Protein AF-A0A376RAK9-F1 (afdb_monomer)

Sequence (155 aa):
MYNFSEDKSGKTSGAEVIHKLFGLKFKDVIYDWNNAQPCDAAVATIWYSAPFVAALPFDCKRLYFVQDFEAYFNPVGDAYLMAENSYCYGLKPITIGRWLRYKLQNDFAVESYHFEFGANHNIYKRVPTIQKKKRFALSISQINRDVVRVLVLRL

Foldseek 3Di:
DPPPPDPPVPDDDPQRVCCVPPVDGDPDDDDDLVPDDDDQEDEAEALVCLVSLLPDPDDYQFEYEAEDQRLVVDDPDDSSVSSVCSLVSPHAYEYEDDVVQVCCCPVPVHHHHYDYDDDDCVPDPDDPDDDPDPAWDWDWDDPDPVDIDIDIGGD

Secondary structure (DSSP, 8-state):
-----------S-HHHHHHHHHS---S----SGGGPPP-SEEEE-SGGGHHHHHT-SS--EEEEEE-S-GGGGS-TTHHHHHHHHGGGSS-EEEEEHHHHHHHHHHHH----EEEPPP--TTTS---TT----S-EEEEEEEEETTEEEEEEEE-

Mean predicted aligned error: 9.33 Å

Structure (mmCIF, N/CA/C/O backbone):
data_AF-A0A376RAK9-F1
#
_entry.id   AF-A0A376RAK9-F1
#
loop_
_atom_site.group_PDB
_atom_site.id
_atom_site.type_symbol
_atom_site.label_atom_id
_atom_site.label_alt_id
_atom_site.label_comp_id
_atom_site.label_asym_id
_atom_site.label_entity_id
_atom_site.label_seq_id
_atom_site.pdbx_PDB_ins_code
_atom_site.Cartn_x
_atom_site.Cartn_y
_atom_site.Cartn_z
_atom_site.occupancy
_atom_site.B_iso_or_equiv
_atom_site.auth_seq_id
_atom_site.auth_comp_id
_atom_site.auth_asym_id
_atom_site.auth_atom_id
_atom_site.pdbx_PDB_model_num
ATOM 1 N N . MET A 1 1 ? 12.942 11.873 -13.525 1.00 31.52 1 MET A N 1
ATOM 2 C CA . MET A 1 1 ? 13.351 10.623 -12.852 1.00 31.52 1 MET A CA 1
ATOM 3 C C . MET A 1 1 ? 13.921 11.029 -11.501 1.00 31.52 1 MET A C 1
ATOM 5 O O . MET A 1 1 ? 14.976 11.649 -11.476 1.00 31.52 1 MET A O 1
ATOM 9 N N . TYR A 1 2 ? 13.177 10.847 -10.405 1.00 29.36 2 TYR A N 1
ATOM 10 C CA . TYR A 1 2 ? 13.726 11.102 -9.070 1.00 29.36 2 TYR A CA 1
ATOM 11 C C . TYR A 1 2 ? 14.784 10.031 -8.804 1.00 29.36 2 TYR A C 1
ATOM 13 O O . TYR A 1 2 ? 14.456 8.853 -8.682 1.00 29.36 2 TYR A O 1
ATOM 21 N N . ASN A 1 3 ? 16.051 10.439 -8.771 1.00 30.97 3 ASN A N 1
ATOM 22 C CA . ASN A 1 3 ? 17.135 9.590 -8.307 1.00 30.97 3 ASN A CA 1
ATOM 23 C C . ASN A 1 3 ? 16.970 9.455 -6.797 1.00 30.97 3 ASN A C 1
ATOM 25 O O . ASN A 1 3 ? 17.394 10.334 -6.046 1.00 30.97 3 ASN A O 1
ATOM 29 N N . PHE A 1 4 ? 16.318 8.381 -6.352 1.00 44.94 4 PHE A N 1
ATOM 30 C CA . PHE A 1 4 ? 16.453 7.962 -4.968 1.00 44.94 4 PHE A CA 1
ATOM 31 C C . PHE A 1 4 ? 17.926 7.632 -4.773 1.00 44.94 4 PHE A C 1
ATOM 33 O O . PHE A 1 4 ? 18.448 6.673 -5.337 1.00 44.94 4 PHE A O 1
ATOM 40 N N . SER A 1 5 ? 18.614 8.506 -4.047 1.00 36.16 5 SER A N 1
ATOM 41 C CA . SER A 1 5 ? 19.941 8.240 -3.532 1.00 36.16 5 SER A CA 1
ATOM 42 C C . SER A 1 5 ? 19.816 7.028 -2.624 1.00 36.16 5 SER A C 1
ATOM 44 O O . SER A 1 5 ? 19.415 7.150 -1.466 1.00 36.16 5 SER A O 1
ATOM 46 N N . GLU A 1 6 ? 20.101 5.857 -3.182 1.00 47.50 6 GLU A N 1
ATOM 47 C CA . GLU A 1 6 ? 20.464 4.697 -2.391 1.00 47.50 6 GLU A CA 1
ATOM 48 C C . GLU A 1 6 ? 21.531 5.141 -1.407 1.00 47.50 6 GLU A C 1
ATOM 50 O O . GLU A 1 6 ? 22.463 5.875 -1.766 1.00 47.50 6 GLU A O 1
ATOM 55 N N . ASP A 1 7 ? 21.374 4.727 -0.158 1.00 42.62 7 ASP A N 1
ATOM 56 C CA . ASP A 1 7 ? 22.422 4.903 0.819 1.00 42.62 7 ASP A CA 1
ATOM 57 C C . ASP A 1 7 ? 23.607 4.032 0.380 1.00 42.62 7 ASP A C 1
ATOM 59 O O . ASP A 1 7 ? 23.715 2.853 0.707 1.00 42.62 7 ASP A O 1
ATOM 63 N N . LYS A 1 8 ? 24.493 4.619 -0.432 1.00 44.56 8 LYS A N 1
ATOM 64 C CA . LYS A 1 8 ? 25.756 4.015 -0.866 1.00 44.56 8 LYS A CA 1
ATOM 65 C C . LYS A 1 8 ? 26.747 3.888 0.299 1.00 44.56 8 LYS A C 1
ATOM 67 O O . LYS A 1 8 ? 27.886 3.471 0.080 1.00 44.56 8 LYS A O 1
ATOM 72 N N . SER A 1 9 ? 26.358 4.235 1.533 1.00 40.88 9 SER A N 1
ATOM 73 C CA . SER A 1 9 ? 27.159 3.989 2.730 1.00 40.88 9 SER A CA 1
ATOM 74 C C . SER A 1 9 ? 27.037 2.518 3.159 1.00 40.88 9 SER A C 1
ATOM 76 O O . SER A 1 9 ? 26.324 2.131 4.079 1.00 40.88 9 SER A O 1
ATOM 78 N N . GLY A 1 10 ? 27.757 1.649 2.447 1.00 48.09 10 GLY A N 1
ATOM 79 C CA . GLY A 1 10 ? 27.825 0.214 2.725 1.00 48.09 10 GLY A CA 1
ATOM 80 C C . GLY A 1 10 ? 28.382 -0.115 4.114 1.00 48.09 10 GLY A C 1
ATOM 81 O O . GLY A 1 10 ? 29.572 -0.395 4.250 1.00 48.09 10 GLY A O 1
ATOM 82 N N . LYS A 1 11 ? 27.534 -0.107 5.152 1.00 46.56 11 LYS A N 1
ATOM 83 C CA . LYS A 1 11 ? 27.922 -0.519 6.515 1.00 46.56 11 LYS A CA 1
ATOM 84 C C . LYS A 1 11 ? 26.909 -1.367 7.288 1.00 46.56 11 LYS A C 1
ATOM 86 O O . LYS A 1 11 ? 27.251 -1.796 8.382 1.00 46.56 11 LYS A O 1
ATOM 91 N N . THR A 1 12 ? 25.715 -1.648 6.763 1.00 54.88 12 THR A N 1
ATOM 92 C CA . THR A 1 12 ? 24.740 -2.514 7.457 1.00 54.88 12 THR A CA 1
ATOM 93 C C . THR A 1 12 ? 24.052 -3.427 6.446 1.00 54.88 12 THR A C 1
ATOM 95 O O . THR A 1 12 ? 23.544 -2.941 5.436 1.00 54.88 12 THR A O 1
ATOM 98 N N . SER A 1 13 ? 24.036 -4.740 6.684 1.00 73.56 13 SER A N 1
ATOM 99 C CA . SER A 1 13 ? 23.290 -5.672 5.828 1.00 73.56 13 SER A CA 1
ATOM 100 C C . SER A 1 13 ? 21.793 -5.356 5.928 1.00 73.56 13 SER A C 1
ATOM 102 O O . SER A 1 13 ? 21.291 -5.107 7.024 1.00 73.56 13 SER A O 1
ATOM 104 N N . GLY A 1 14 ? 21.043 -5.378 4.818 1.00 74.88 14 GLY A N 1
ATOM 105 C CA . GLY A 1 14 ? 19.593 -5.123 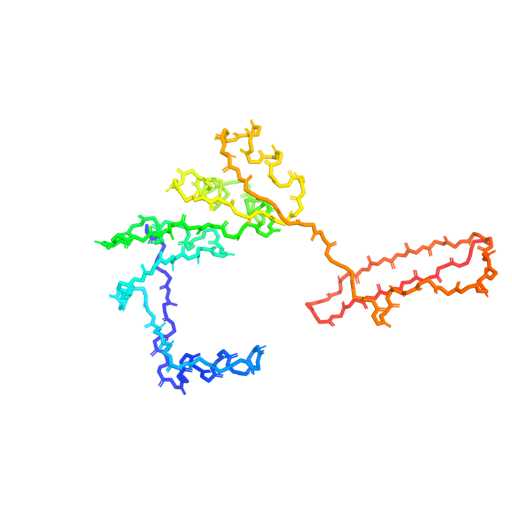4.840 1.00 74.88 14 GLY A CA 1
ATOM 106 C C . GLY A 1 14 ? 18.852 -6.002 5.861 1.00 74.88 14 GLY A C 1
ATOM 107 O O . GLY A 1 14 ? 17.902 -5.556 6.505 1.00 74.88 14 GLY A O 1
ATOM 108 N N . ALA A 1 15 ? 19.350 -7.220 6.093 1.00 81.69 15 ALA A N 1
ATOM 109 C CA . ALA A 1 15 ? 18.839 -8.127 7.116 1.00 81.69 15 ALA A CA 1
ATOM 110 C C . ALA A 1 15 ? 19.014 -7.593 8.550 1.00 81.69 15 ALA A C 1
ATOM 112 O O . ALA A 1 15 ? 18.119 -7.755 9.378 1.00 81.69 15 ALA A O 1
ATOM 113 N N . GLU A 1 16 ? 20.129 -6.926 8.850 1.00 82.81 16 GLU A N 1
ATOM 114 C CA . GLU A 1 16 ? 20.387 -6.321 10.162 1.00 82.81 16 GLU A CA 1
ATOM 115 C C . GLU A 1 16 ? 19.468 -5.121 10.405 1.00 82.81 16 GLU A C 1
ATOM 117 O O . GLU A 1 16 ? 18.939 -4.965 11.507 1.00 82.81 16 GLU A O 1
ATOM 122 N N . VAL A 1 17 ? 19.217 -4.308 9.371 1.00 82.50 17 VAL A N 1
ATOM 123 C CA . VAL A 1 17 ? 18.270 -3.183 9.443 1.00 82.50 17 VAL A CA 1
ATOM 124 C C . VAL A 1 17 ? 16.865 -3.693 9.748 1.00 82.50 17 VAL A C 1
ATOM 126 O O . VAL A 1 17 ? 16.218 -3.206 10.678 1.00 82.50 17 VAL A O 1
ATOM 129 N N . ILE A 1 18 ? 16.408 -4.711 9.017 1.00 84.31 18 ILE A N 1
ATOM 130 C CA . ILE A 1 18 ? 15.090 -5.311 9.236 1.00 84.31 18 ILE A CA 1
ATOM 131 C C . ILE A 1 18 ? 14.993 -5.919 10.639 1.00 84.31 18 ILE A C 1
ATOM 133 O O . ILE A 1 18 ? 14.004 -5.693 11.340 1.00 84.31 18 ILE A O 1
ATOM 137 N N . HIS A 1 19 ? 16.025 -6.634 11.085 1.00 86.50 19 HIS A N 1
ATOM 138 C CA . HIS A 1 19 ? 16.032 -7.222 12.419 1.00 86.50 19 HIS A CA 1
ATOM 139 C C . HIS A 1 19 ? 15.986 -6.160 13.520 1.00 86.50 19 HIS A C 1
ATOM 141 O O . HIS A 1 19 ? 15.233 -6.307 14.479 1.00 86.50 19 HIS A O 1
ATOM 147 N N . LYS A 1 20 ? 16.728 -5.062 13.367 1.00 85.94 20 LYS A N 1
ATOM 148 C CA . LYS A 1 20 ? 16.735 -3.958 14.331 1.00 85.94 20 LYS A CA 1
ATOM 149 C C . LYS A 1 20 ? 15.393 -3.225 14.399 1.00 85.94 20 LYS A C 1
ATOM 151 O O . LYS A 1 20 ? 14.972 -2.854 15.490 1.00 85.94 20 LYS A O 1
ATOM 156 N N . LEU A 1 21 ? 14.744 -2.994 13.258 1.00 83.06 21 LEU A N 1
ATOM 157 C CA . LEU A 1 21 ? 13.495 -2.227 13.187 1.00 83.06 21 LEU A CA 1
ATOM 158 C C . LEU A 1 21 ? 12.261 -3.056 13.549 1.00 83.06 21 LEU A C 1
ATOM 160 O O . LEU A 1 21 ? 11.354 -2.552 14.205 1.00 83.06 21 LEU A O 1
ATOM 164 N N . PHE A 1 22 ? 12.223 -4.318 13.123 1.00 84.19 22 PHE A N 1
ATOM 165 C CA . PHE A 1 22 ? 11.019 -5.148 13.201 1.00 84.19 22 PHE A CA 1
ATOM 166 C C . PHE A 1 22 ? 11.186 -6.386 14.087 1.00 84.19 22 PHE A C 1
ATOM 168 O O . PHE A 1 22 ? 10.215 -7.096 14.330 1.00 84.19 22 PHE A O 1
ATOM 175 N N . GLY A 1 23 ? 12.402 -6.696 14.549 1.00 88.62 23 GLY A N 1
ATOM 176 C CA . GLY A 1 23 ? 12.692 -7.930 15.291 1.00 88.62 23 GLY A CA 1
ATOM 177 C C . GLY A 1 23 ? 12.628 -9.198 14.432 1.00 88.62 23 GLY A C 1
ATOM 178 O O . GLY A 1 23 ? 12.814 -10.300 14.944 1.00 88.62 23 GLY A O 1
ATOM 179 N N . LEU A 1 24 ? 12.395 -9.065 13.124 1.00 87.94 24 LEU A N 1
ATOM 180 C CA . LEU A 1 24 ? 12.212 -10.180 12.198 1.00 87.94 24 LEU A CA 1
ATOM 181 C C . LEU A 1 24 ? 13.543 -10.616 11.585 1.00 87.94 24 LEU A C 1
ATOM 183 O O . LEU A 1 24 ? 14.430 -9.798 11.353 1.00 87.94 24 LEU A O 1
ATOM 187 N N . LYS A 1 25 ? 13.680 -11.916 11.315 1.00 87.62 25 LYS A N 1
ATOM 188 C CA . LYS A 1 25 ? 14.826 -12.482 10.597 1.00 87.62 25 LYS A CA 1
ATOM 189 C C . LYS A 1 25 ? 14.335 -13.121 9.311 1.00 87.62 25 LYS A C 1
ATOM 191 O O . LYS A 1 25 ? 13.474 -13.995 9.347 1.00 87.62 25 LYS A O 1
ATOM 196 N N . PHE A 1 26 ? 14.908 -12.688 8.199 1.00 85.56 26 PHE A N 1
ATOM 197 C CA . PHE A 1 26 ? 14.628 -13.228 6.876 1.00 85.56 26 PHE A CA 1
ATOM 198 C C . PHE A 1 26 ? 15.857 -13.982 6.379 1.00 85.56 26 PHE A C 1
ATOM 200 O O . PHE A 1 26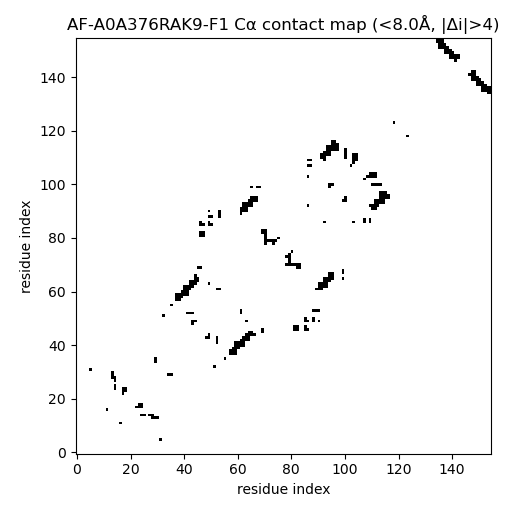 ? 16.985 -13.569 6.646 1.00 85.56 26 PHE A O 1
ATOM 207 N N . LYS A 1 27 ? 15.625 -15.108 5.698 1.00 83.94 27 LYS A N 1
ATOM 208 C CA . LYS A 1 27 ? 16.692 -15.938 5.130 1.00 83.94 27 LYS A CA 1
ATOM 209 C C . LYS A 1 27 ? 17.412 -15.201 4.003 1.00 83.94 27 LYS A C 1
ATOM 211 O O . LYS A 1 27 ? 18.634 -15.136 4.003 1.00 83.94 27 LYS A O 1
ATOM 216 N N . ASP A 1 28 ? 16.629 -14.620 3.102 1.00 82.31 28 ASP A N 1
ATOM 217 C CA . ASP A 1 28 ? 17.109 -13.932 1.914 1.00 82.31 28 ASP A CA 1
ATOM 218 C C . ASP A 1 28 ? 16.614 -12.484 1.971 1.00 82.31 28 ASP A C 1
ATOM 220 O O . ASP A 1 28 ? 15.410 -12.225 2.019 1.00 82.31 28 ASP A O 1
ATOM 224 N N . VAL A 1 29 ? 17.551 -11.536 2.026 1.00 84.19 29 VAL A N 1
ATOM 225 C CA . VAL A 1 29 ? 17.262 -10.100 1.985 1.00 84.19 29 VAL A CA 1
ATOM 226 C C . VAL A 1 29 ? 18.074 -9.495 0.864 1.00 84.19 29 VAL A C 1
ATOM 228 O O . VAL A 1 29 ? 19.302 -9.470 0.918 1.00 84.19 29 VAL A O 1
ATOM 231 N N . ILE A 1 30 ? 17.365 -8.998 -0.139 1.00 82.06 30 ILE A N 1
ATOM 232 C CA . ILE A 1 30 ? 17.961 -8.311 -1.273 1.00 82.06 30 ILE A CA 1
ATOM 233 C C . ILE A 1 30 ? 17.745 -6.823 -1.060 1.00 82.06 30 ILE A C 1
ATOM 235 O O . ILE A 1 30 ? 16.625 -6.360 -0.849 1.00 82.06 30 ILE A O 1
ATOM 239 N N . TYR A 1 31 ? 18.853 -6.099 -1.060 1.00 75.06 31 TYR A N 1
ATOM 240 C CA . TYR A 1 31 ? 18.885 -4.649 -1.052 1.00 75.06 31 TYR A CA 1
ATOM 241 C C . TYR A 1 31 ? 19.194 -4.199 -2.485 1.00 75.06 31 TYR A C 1
ATOM 243 O O . TYR A 1 31 ? 20.005 -4.859 -3.135 1.00 75.06 31 TYR A O 1
ATOM 251 N N . ASP A 1 32 ? 18.572 -3.109 -2.943 1.00 74.38 32 ASP A N 1
ATOM 252 C CA . ASP A 1 32 ? 18.529 -2.629 -4.342 1.00 74.38 32 ASP A CA 1
ATOM 253 C C . ASP A 1 32 ? 17.471 -3.322 -5.233 1.00 74.38 32 ASP A C 1
ATOM 255 O O . ASP A 1 32 ? 17.330 -4.547 -5.282 1.00 74.38 32 ASP A O 1
ATOM 259 N N . TRP A 1 33 ? 16.728 -2.490 -5.965 1.00 74.69 33 TRP A N 1
ATOM 260 C CA . TRP A 1 33 ? 15.724 -2.863 -6.958 1.00 74.69 33 TRP A CA 1
ATOM 261 C C . TRP A 1 33 ? 16.329 -3.538 -8.192 1.00 74.69 33 TRP A C 1
ATOM 263 O O . TRP A 1 33 ? 15.688 -4.408 -8.780 1.00 74.69 33 TRP A O 1
ATOM 273 N N . ASN A 1 34 ? 17.556 -3.180 -8.577 1.00 79.62 34 ASN A N 1
ATOM 274 C CA . ASN A 1 34 ? 18.233 -3.761 -9.743 1.00 79.62 34 ASN A CA 1
ATOM 275 C C . ASN A 1 34 ? 18.555 -5.246 -9.547 1.00 79.62 34 ASN A C 1
ATOM 277 O O . ASN A 1 34 ? 18.709 -5.980 -10.520 1.00 79.62 34 ASN A O 1
ATOM 281 N N . ASN A 1 35 ? 18.621 -5.696 -8.293 1.00 83.69 35 ASN A N 1
ATOM 282 C CA . ASN A 1 35 ? 18.889 -7.085 -7.937 1.00 83.69 35 ASN A CA 1
ATOM 283 C C . ASN A 1 35 ? 17.609 -7.891 -7.681 1.00 83.69 35 ASN A C 1
ATOM 285 O O . ASN A 1 35 ? 17.699 -9.018 -7.187 1.00 83.69 35 ASN A O 1
ATOM 289 N N . ALA A 1 36 ? 16.428 -7.342 -7.996 1.00 85.44 36 ALA A N 1
ATOM 290 C CA . ALA A 1 36 ? 15.158 -8.036 -7.827 1.00 85.44 36 ALA A CA 1
ATOM 291 C C . ALA A 1 36 ? 15.185 -9.407 -8.522 1.00 85.44 36 ALA A C 1
ATOM 293 O O . ALA A 1 36 ? 15.514 -9.525 -9.701 1.00 85.44 36 ALA A O 1
ATOM 294 N N . GLN A 1 37 ? 14.833 -10.447 -7.770 1.00 89.12 37 GLN A N 1
ATOM 295 C CA . GLN A 1 37 ? 14.806 -11.827 -8.249 1.00 89.12 37 GLN A CA 1
ATOM 296 C C . GLN A 1 37 ? 13.367 -12.265 -8.530 1.00 89.12 37 GLN A C 1
ATOM 298 O O . GLN A 1 37 ? 12.450 -11.742 -7.887 1.00 89.12 37 GLN A O 1
ATOM 303 N N . PRO A 1 38 ? 13.160 -13.245 -9.431 1.00 93.44 38 PRO A N 1
ATOM 304 C CA . PRO A 1 38 ? 11.851 -13.846 -9.648 1.00 93.44 38 PRO A CA 1
ATOM 305 C C . PRO A 1 38 ? 11.183 -14.278 -8.338 1.00 93.44 38 PRO A C 1
ATOM 307 O O . PRO A 1 38 ? 11.819 -14.872 -7.466 1.00 93.44 38 PRO A O 1
ATOM 310 N N . CYS A 1 39 ? 9.892 -13.986 -8.207 1.00 92.88 39 CYS A N 1
ATOM 311 C CA . CYS A 1 39 ? 9.103 -14.287 -7.019 1.00 92.88 39 CYS A CA 1
ATOM 312 C C . CYS A 1 39 ? 7.639 -14.564 -7.381 1.00 92.88 39 CYS A C 1
ATOM 314 O O . CYS A 1 39 ? 7.164 -14.168 -8.442 1.00 92.88 39 CYS A O 1
ATOM 316 N N . ASP A 1 40 ? 6.892 -15.192 -6.473 1.00 96.31 40 ASP A N 1
ATOM 317 C CA . ASP A 1 40 ? 5.462 -15.451 -6.689 1.00 96.31 40 ASP A CA 1
ATOM 318 C C . ASP A 1 40 ? 4.611 -14.175 -6.596 1.00 96.31 40 ASP A C 1
ATOM 320 O O . ASP A 1 40 ? 3.567 -14.045 -7.245 1.00 96.31 40 ASP A O 1
ATOM 324 N N . ALA A 1 41 ? 5.036 -13.232 -5.752 1.00 96.31 41 ALA A N 1
ATOM 325 C CA . ALA A 1 41 ? 4.341 -11.980 -5.509 1.00 96.31 41 ALA A CA 1
ATOM 326 C C . ALA A 1 41 ? 5.310 -10.862 -5.112 1.00 96.31 41 ALA A C 1
ATOM 328 O O . ALA A 1 41 ? 6.224 -11.065 -4.313 1.00 96.31 41 ALA A O 1
ATOM 329 N N . ALA A 1 42 ? 5.041 -9.663 -5.616 1.00 96.12 42 ALA A N 1
ATOM 330 C CA . ALA A 1 42 ? 5.734 -8.437 -5.261 1.00 96.12 42 ALA A CA 1
ATOM 331 C C . ALA A 1 42 ? 4.722 -7.421 -4.728 1.00 96.12 42 ALA A C 1
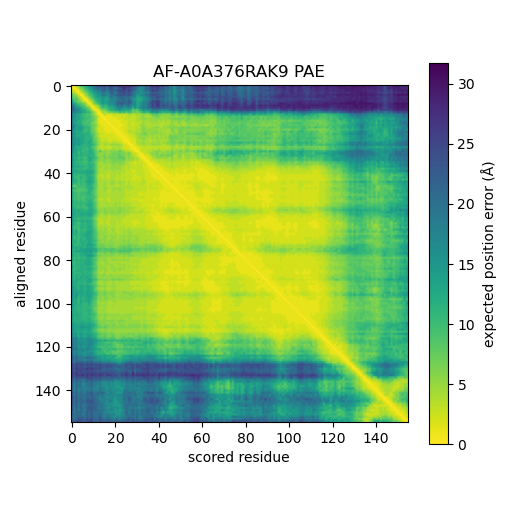ATOM 333 O O . ALA A 1 42 ? 3.649 -7.235 -5.307 1.00 96.12 42 ALA A O 1
ATOM 334 N N . VAL A 1 43 ? 5.052 -6.782 -3.605 1.00 96.81 43 VAL A N 1
ATOM 335 C CA . VAL A 1 43 ? 4.132 -5.902 -2.877 1.00 96.81 43 VAL A CA 1
ATOM 336 C C . VAL A 1 43 ? 4.751 -4.518 -2.736 1.00 96.81 43 VAL A C 1
ATOM 338 O O . VAL A 1 43 ? 5.754 -4.354 -2.045 1.00 96.81 43 VAL A O 1
ATOM 341 N N . ALA A 1 44 ? 4.135 -3.519 -3.363 1.00 96.81 44 ALA A N 1
ATOM 342 C CA . ALA A 1 44 ? 4.422 -2.117 -3.081 1.00 96.81 44 ALA A CA 1
ATOM 343 C C . ALA A 1 44 ? 3.785 -1.722 -1.740 1.00 96.81 44 ALA A C 1
ATOM 345 O O . ALA A 1 44 ? 2.694 -2.192 -1.412 1.00 96.81 44 ALA A O 1
ATOM 346 N N . THR A 1 45 ? 4.447 -0.871 -0.961 1.00 94.56 45 THR A N 1
ATOM 347 C CA . THR A 1 45 ? 3.965 -0.422 0.367 1.00 94.56 45 THR A CA 1
ATOM 348 C C . THR A 1 45 ? 3.985 1.095 0.543 1.00 94.56 45 THR A C 1
ATOM 350 O O . THR A 1 45 ? 3.504 1.598 1.557 1.00 94.56 45 THR A O 1
ATOM 353 N N . ILE A 1 46 ? 4.541 1.801 -0.444 1.00 94.56 46 ILE A N 1
ATOM 354 C CA . ILE A 1 46 ? 4.626 3.258 -0.536 1.00 94.56 46 ILE A CA 1
ATOM 355 C C . ILE A 1 46 ? 4.519 3.684 -2.005 1.00 94.56 46 ILE A C 1
ATOM 357 O O . ILE A 1 46 ? 4.970 2.952 -2.893 1.00 94.56 46 ILE A O 1
ATOM 361 N N . TRP A 1 47 ? 3.958 4.855 -2.285 1.00 95.44 47 TRP A N 1
ATOM 362 C CA . TRP A 1 47 ? 3.539 5.294 -3.620 1.00 95.44 47 TRP A CA 1
ATOM 363 C C . TRP A 1 47 ? 4.664 5.253 -4.651 1.00 95.44 47 TRP A C 1
ATOM 365 O O . TRP A 1 47 ? 4.456 4.842 -5.791 1.00 95.44 47 TRP A O 1
ATOM 375 N N . TYR A 1 48 ? 5.887 5.601 -4.253 1.00 93.69 48 TYR A N 1
ATOM 376 C CA . TYR A 1 48 ? 7.026 5.589 -5.166 1.00 93.69 48 TYR A CA 1
ATOM 377 C C . TYR A 1 48 ? 7.552 4.176 -5.448 1.00 93.69 48 TYR A C 1
ATOM 379 O O . TYR A 1 48 ? 8.273 4.004 -6.421 1.00 93.69 48 TYR A O 1
ATOM 387 N N . SER A 1 49 ? 7.185 3.161 -4.652 1.00 94.56 49 SER A N 1
ATOM 388 C CA . SER A 1 49 ? 7.511 1.747 -4.919 1.00 94.56 49 SER A CA 1
ATOM 389 C C . SER A 1 49 ? 6.597 1.096 -5.965 1.00 94.56 49 SER A C 1
ATOM 391 O O . SER A 1 49 ? 7.013 0.160 -6.646 1.00 94.56 49 SER A O 1
ATOM 393 N N . ALA A 1 50 ? 5.375 1.611 -6.138 1.00 96.50 50 ALA A N 1
ATOM 394 C CA . ALA A 1 50 ? 4.392 1.100 -7.093 1.00 96.50 50 ALA A CA 1
ATOM 395 C C . ALA A 1 50 ? 4.914 1.011 -8.543 1.00 96.50 50 ALA A C 1
ATOM 397 O O . ALA A 1 50 ? 4.809 -0.072 -9.125 1.00 96.50 50 ALA A O 1
ATOM 398 N N . PRO A 1 51 ? 5.525 2.064 -9.134 1.00 95.06 51 PRO A N 1
ATOM 399 C CA .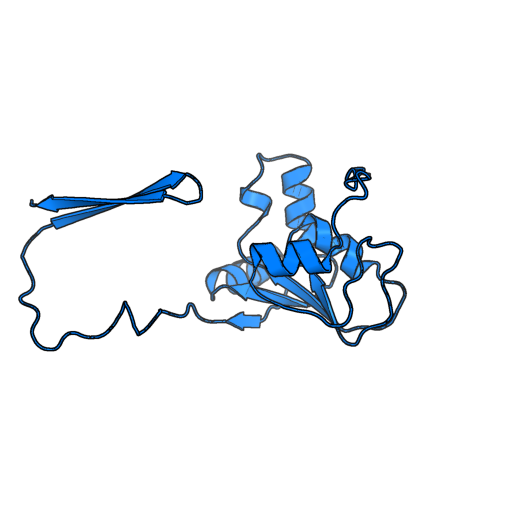 PRO A 1 51 ? 6.051 1.973 -10.497 1.00 95.06 51 PRO A CA 1
ATOM 400 C C . PRO A 1 51 ? 7.165 0.927 -10.644 1.00 95.06 51 PRO A C 1
ATOM 402 O O . PRO A 1 51 ? 7.255 0.285 -11.686 1.00 95.06 51 PRO A O 1
ATOM 405 N N . PHE A 1 52 ? 7.985 0.703 -9.611 1.00 93.50 52 PHE A N 1
ATOM 406 C CA . PHE A 1 52 ? 9.038 -0.317 -9.660 1.00 93.50 52 PHE A CA 1
ATOM 407 C C . PHE A 1 52 ? 8.455 -1.728 -9.670 1.00 93.50 52 PHE A C 1
ATOM 409 O O . PHE A 1 52 ? 8.848 -2.547 -10.495 1.00 93.50 52 PHE A O 1
ATOM 416 N N . VAL A 1 53 ? 7.474 -2.002 -8.806 1.00 95.50 53 VAL A N 1
ATOM 417 C CA . VAL A 1 53 ? 6.784 -3.301 -8.784 1.00 95.50 53 VAL A CA 1
ATOM 418 C C . VAL A 1 53 ? 6.027 -3.543 -10.096 1.00 95.50 53 VAL A C 1
ATOM 420 O O . VAL A 1 53 ? 6.027 -4.660 -10.617 1.00 95.50 53 VAL A O 1
ATOM 423 N N . ALA A 1 54 ? 5.428 -2.499 -10.673 1.00 95.94 54 ALA A N 1
ATOM 424 C CA . ALA A 1 54 ? 4.784 -2.570 -11.982 1.00 95.94 54 ALA A CA 1
ATOM 425 C C . ALA A 1 54 ? 5.771 -2.938 -13.104 1.00 95.94 54 ALA A C 1
ATOM 427 O O . ALA A 1 54 ? 5.429 -3.725 -13.984 1.00 95.94 54 ALA A O 1
ATOM 428 N N . ALA A 1 55 ? 7.002 -2.425 -13.034 1.00 95.00 55 ALA A N 1
ATOM 429 C CA . ALA A 1 55 ? 8.043 -2.608 -14.043 1.00 95.00 55 ALA A CA 1
ATOM 430 C C . ALA A 1 55 ? 8.898 -3.882 -13.882 1.00 95.00 55 ALA A C 1
ATOM 432 O O . ALA A 1 55 ? 9.823 -4.082 -14.669 1.00 95.00 55 ALA A O 1
ATOM 433 N N . LEU A 1 56 ? 8.626 -4.744 -12.890 1.00 94.06 56 LEU A N 1
ATOM 434 C CA . LEU A 1 56 ? 9.411 -5.967 -12.686 1.00 94.06 56 LEU A CA 1
ATOM 435 C C . LEU A 1 56 ? 9.418 -6.850 -13.951 1.00 94.06 56 LEU A C 1
ATOM 437 O O . LEU A 1 56 ? 8.340 -7.123 -14.494 1.00 94.06 56 LEU A O 1
ATOM 441 N N . PRO A 1 57 ? 10.596 -7.337 -14.396 1.00 93.44 57 PRO A N 1
ATOM 442 C CA . PRO A 1 57 ? 10.767 -7.995 -15.695 1.00 93.44 57 PRO A CA 1
ATOM 443 C C . PRO A 1 57 ? 10.349 -9.473 -15.710 1.00 93.44 57 PRO A C 1
ATOM 445 O O . PRO A 1 57 ? 10.486 -10.143 -16.730 1.00 93.44 57 PRO A O 1
ATOM 448 N N . PHE A 1 58 ? 9.868 -10.000 -14.586 1.00 94.19 58 PHE A N 1
ATOM 449 C CA . PHE A 1 58 ? 9.445 -11.388 -14.431 1.00 94.19 58 PHE A CA 1
ATOM 450 C C . PHE A 1 58 ? 7.954 -11.476 -14.092 1.00 94.19 58 PHE A C 1
ATOM 452 O O . PHE A 1 58 ? 7.337 -10.519 -13.610 1.00 94.19 58 PHE A O 1
ATOM 459 N N . ASP A 1 59 ? 7.362 -12.635 -14.376 1.00 95.50 59 ASP A N 1
ATOM 460 C CA . ASP A 1 59 ? 5.966 -12.891 -14.044 1.00 95.50 59 ASP A CA 1
ATOM 461 C C . ASP A 1 59 ? 5.806 -13.082 -12.531 1.00 95.50 59 ASP A C 1
ATOM 463 O O . ASP A 1 59 ? 6.524 -13.865 -11.914 1.00 95.50 59 ASP A O 1
ATOM 467 N N . CYS A 1 60 ? 4.902 -12.310 -11.933 1.00 96.31 60 CYS A N 1
ATOM 468 C CA . CYS A 1 60 ? 4.587 -12.357 -10.511 1.00 96.31 60 CYS A CA 1
ATOM 469 C C . CYS A 1 60 ? 3.245 -11.668 -10.241 1.00 96.31 60 CYS A C 1
ATOM 471 O O . CYS A 1 60 ? 2.784 -10.804 -11.000 1.00 96.31 60 CYS A O 1
ATOM 473 N N . LYS A 1 61 ? 2.620 -11.995 -9.106 1.00 97.69 61 LYS A N 1
ATOM 474 C CA . LYS A 1 61 ? 1.457 -11.248 -8.612 1.00 97.69 61 LYS A CA 1
ATOM 475 C C . LYS A 1 61 ? 1.910 -9.873 -8.126 1.00 97.69 61 LYS A C 1
ATOM 477 O O . LYS A 1 61 ? 2.593 -9.764 -7.112 1.00 97.69 61 LYS A O 1
ATOM 482 N N . ARG A 1 62 ? 1.491 -8.821 -8.823 1.00 97.69 62 ARG A N 1
ATOM 483 C CA . ARG A 1 62 ? 1.804 -7.429 -8.474 1.00 97.69 62 ARG A CA 1
ATOM 484 C C . ARG A 1 62 ? 0.715 -6.867 -7.565 1.00 97.69 62 ARG A C 1
ATOM 486 O O . ARG A 1 62 ? -0.430 -6.695 -7.986 1.00 97.69 62 ARG A O 1
ATOM 493 N N . LEU A 1 63 ? 1.066 -6.613 -6.312 1.00 98.12 63 LEU A N 1
ATOM 494 C CA . LEU A 1 63 ? 0.158 -6.145 -5.269 1.00 98.12 63 LEU A CA 1
ATOM 495 C C . LEU A 1 63 ? 0.587 -4.763 -4.773 1.00 98.12 63 LEU A C 1
ATOM 497 O O . LEU A 1 63 ? 1.771 -4.429 -4.781 1.00 98.12 63 LEU A O 1
ATOM 501 N N . TYR A 1 64 ? -0.370 -3.980 -4.281 1.00 98.06 64 TYR A N 1
ATOM 502 C CA . TYR A 1 64 ? -0.086 -2.719 -3.595 1.00 98.06 64 TYR A CA 1
ATOM 503 C C . TYR A 1 64 ? -0.820 -2.680 -2.254 1.00 98.06 64 TYR A C 1
ATOM 505 O O . TYR A 1 64 ? -2.047 -2.655 -2.197 1.00 98.06 64 TYR A O 1
ATOM 513 N N . PHE A 1 65 ? -0.067 -2.694 -1.160 1.00 97.50 65 PHE A N 1
ATOM 514 C CA . PHE A 1 65 ? -0.584 -2.467 0.178 1.00 97.50 65 PHE A CA 1
ATOM 515 C C . PHE A 1 65 ? -0.770 -0.967 0.447 1.00 97.50 65 PHE A C 1
ATOM 517 O O . PHE A 1 65 ? 0.190 -0.257 0.740 1.00 97.50 65 PHE A O 1
ATOM 524 N N . VAL A 1 66 ? -2.012 -0.493 0.333 1.00 96.81 66 VAL A N 1
ATOM 525 C CA . VAL A 1 66 ? -2.364 0.931 0.447 1.00 96.81 66 VAL A CA 1
ATOM 526 C C . VAL A 1 66 ? -2.791 1.236 1.879 1.00 96.81 66 VAL A C 1
ATOM 528 O O . VAL A 1 66 ? -3.858 0.806 2.330 1.00 96.81 66 VAL A O 1
ATOM 531 N N . GLN A 1 67 ? -1.933 1.969 2.588 1.00 94.81 67 GLN A N 1
ATOM 532 C CA . GLN A 1 67 ? -2.087 2.254 4.017 1.00 94.81 67 GLN A CA 1
ATOM 533 C C . GLN A 1 67 ? -2.974 3.462 4.299 1.00 94.81 67 GLN A C 1
ATOM 535 O O . GLN A 1 67 ? -3.793 3.439 5.212 1.00 94.81 67 GLN A O 1
ATOM 540 N N . ASP A 1 68 ? -2.834 4.468 3.449 1.00 95.69 68 ASP A N 1
ATOM 541 C CA . ASP A 1 68 ? -3.519 5.749 3.484 1.00 95.69 68 ASP A CA 1
ATOM 542 C C . ASP A 1 68 ? -3.619 6.279 2.052 1.00 95.69 68 ASP A C 1
ATOM 544 O O . ASP A 1 68 ? -3.036 5.719 1.122 1.00 95.69 68 ASP A O 1
ATOM 548 N N . PHE A 1 69 ? -4.348 7.377 1.859 1.00 95.75 69 PHE A N 1
ATOM 549 C CA . PHE A 1 69 ? -4.355 8.063 0.574 1.00 95.75 69 PHE A CA 1
ATOM 550 C C . PHE A 1 69 ? -3.115 8.962 0.460 1.00 95.75 69 PHE A C 1
ATOM 552 O O . PHE A 1 69 ? -3.155 10.150 0.776 1.00 95.75 69 PHE A O 1
ATOM 559 N N . GLU A 1 70 ? -2.002 8.372 0.021 1.00 94.25 70 GLU A N 1
ATOM 560 C CA . GLU A 1 70 ? -0.648 8.942 0.089 1.00 94.25 70 GLU A CA 1
ATOM 561 C C . GLU A 1 70 ? -0.469 10.264 -0.679 1.00 94.25 70 GLU A C 1
ATOM 563 O O . GLU A 1 70 ? 0.421 11.055 -0.363 1.00 94.25 70 GLU A O 1
ATOM 568 N N . ALA A 1 71 ? -1.345 10.559 -1.645 1.00 93.75 71 ALA A N 1
ATOM 569 C CA . ALA A 1 71 ? -1.352 11.846 -2.333 1.00 93.75 71 ALA A CA 1
ATOM 570 C C . ALA A 1 71 ? -1.591 13.014 -1.364 1.00 93.75 71 ALA A C 1
ATOM 572 O O . ALA A 1 71 ? -0.929 14.042 -1.478 1.00 93.75 71 ALA A O 1
ATOM 573 N N . TYR A 1 72 ? -2.429 12.832 -0.335 1.00 95.19 72 TYR A N 1
ATOM 574 C CA . TYR A 1 72 ? -2.703 13.864 0.675 1.00 95.19 72 TYR A CA 1
ATOM 575 C C . TYR A 1 72 ? -1.511 14.188 1.579 1.00 95.19 72 TYR A C 1
ATOM 577 O O . TYR A 1 72 ? -1.571 15.152 2.339 1.00 95.19 72 TYR A O 1
ATOM 585 N N . PHE A 1 73 ? -0.415 13.432 1.495 1.00 92.44 73 PHE A N 1
ATOM 586 C CA . PHE A 1 73 ? 0.816 13.752 2.219 1.00 92.44 73 PHE A CA 1
ATOM 587 C C . PHE A 1 73 ? 1.630 14.856 1.543 1.00 92.44 73 PHE A C 1
ATOM 589 O O . PHE A 1 73 ? 2.561 15.387 2.149 1.00 92.44 73 PHE A O 1
ATOM 596 N N . ASN A 1 74 ? 1.285 15.208 0.304 1.00 89.75 74 ASN A N 1
ATOM 597 C CA . ASN A 1 74 ? 1.990 16.197 -0.491 1.00 89.75 74 ASN A CA 1
ATOM 598 C C . ASN A 1 74 ? 1.053 17.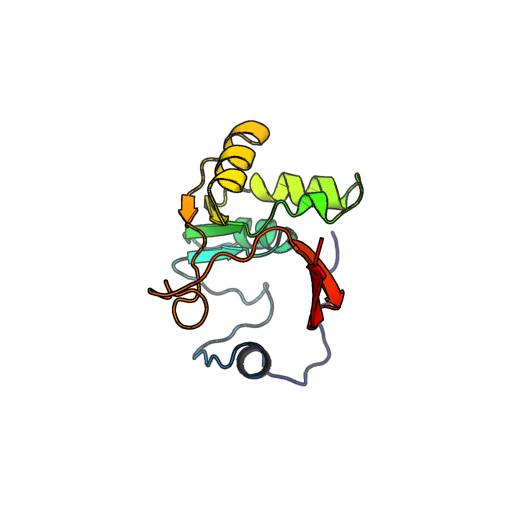368 -0.825 1.00 89.75 74 ASN A C 1
ATOM 600 O O . ASN A 1 74 ? -0.132 17.151 -1.089 1.00 89.75 74 ASN A O 1
ATOM 604 N N . PRO A 1 75 ? 1.561 18.614 -0.863 1.00 91.44 75 PRO A N 1
ATOM 605 C CA . PRO A 1 75 ? 0.844 19.712 -1.499 1.00 91.44 75 PRO A CA 1
ATOM 606 C C . PRO A 1 75 ? 0.503 19.366 -2.950 1.00 91.44 75 PRO A C 1
ATOM 608 O O . PRO A 1 75 ? 1.231 18.616 -3.603 1.00 91.44 75 PRO A O 1
ATOM 611 N N . VAL A 1 76 ? -0.577 19.953 -3.467 1.00 92.62 76 VAL A N 1
ATOM 612 C CA . VAL A 1 76 ? -0.982 19.768 -4.866 1.00 92.62 76 VAL A CA 1
ATOM 613 C C . VAL A 1 76 ? 0.161 20.203 -5.790 1.00 92.62 76 VAL A C 1
ATOM 615 O O . VAL A 1 76 ? 0.600 21.352 -5.753 1.00 92.62 76 VAL A O 1
ATOM 618 N N . GLY A 1 77 ? 0.652 19.263 -6.593 1.00 93.44 77 GLY A N 1
ATOM 619 C CA . GLY A 1 77 ? 1.832 19.404 -7.443 1.00 93.44 77 GLY A CA 1
ATOM 620 C C . GLY A 1 77 ? 2.310 18.041 -7.946 1.00 93.44 77 GLY A C 1
ATOM 621 O O . GLY A 1 77 ? 1.578 17.054 -7.868 1.00 93.44 77 GLY A O 1
ATOM 622 N N . ASP A 1 78 ? 3.550 17.963 -8.425 1.00 94.25 78 ASP A N 1
ATOM 623 C CA . ASP A 1 78 ? 4.078 16.752 -9.070 1.00 94.25 78 ASP A CA 1
ATOM 624 C C . ASP A 1 78 ? 4.019 15.518 -8.165 1.00 94.25 78 ASP A C 1
ATOM 626 O O . ASP A 1 78 ? 3.525 14.473 -8.576 1.00 94.25 78 ASP A O 1
ATOM 630 N N . ALA A 1 79 ? 4.460 15.639 -6.909 1.00 92.81 79 ALA A N 1
ATOM 631 C CA . ALA A 1 79 ? 4.445 14.524 -5.962 1.00 92.81 79 ALA A CA 1
ATOM 632 C C . ALA A 1 79 ? 3.019 14.032 -5.660 1.00 92.81 79 ALA A C 1
ATOM 634 O O . ALA A 1 79 ? 2.797 12.829 -5.543 1.00 92.81 79 ALA A O 1
ATOM 635 N N . TYR A 1 80 ? 2.048 14.947 -5.589 1.00 95.75 80 TYR A N 1
ATOM 636 C CA . TYR A 1 80 ? 0.634 14.611 -5.430 1.00 95.75 80 TYR A CA 1
ATOM 637 C C . TYR A 1 80 ? 0.124 13.810 -6.636 1.00 95.75 80 TYR A C 1
ATOM 639 O O . TYR A 1 80 ? -0.415 12.720 -6.463 1.00 95.75 80 TYR A O 1
ATOM 647 N N . LEU A 1 81 ? 0.374 14.296 -7.857 1.00 95.44 81 LEU A N 1
ATOM 648 C CA . LEU A 1 81 ? -0.046 13.626 -9.093 1.00 95.44 81 LEU A CA 1
ATOM 649 C C . LEU A 1 81 ? 0.641 12.266 -9.276 1.00 95.44 81 LEU A C 1
ATOM 651 O O . LEU A 1 81 ? 0.018 11.302 -9.714 1.00 95.44 81 LEU A O 1
ATOM 655 N N . MET A 1 82 ? 1.922 12.160 -8.919 1.00 95.88 82 MET A N 1
ATOM 656 C CA . MET A 1 82 ? 2.659 10.894 -8.953 1.00 95.88 82 MET A CA 1
ATOM 657 C C . MET A 1 82 ? 2.105 9.887 -7.942 1.00 95.88 82 MET A C 1
ATOM 659 O O . MET A 1 82 ? 1.996 8.703 -8.263 1.00 95.88 82 MET A O 1
ATOM 663 N N . ALA A 1 83 ? 1.740 10.345 -6.744 1.00 95.69 83 ALA A N 1
ATOM 664 C CA . ALA A 1 83 ? 1.123 9.502 -5.731 1.00 95.69 83 ALA A CA 1
ATOM 665 C C . ALA A 1 83 ? -0.298 9.068 -6.128 1.00 95.69 83 ALA A C 1
ATOM 667 O O . ALA A 1 83 ? -0.646 7.911 -5.915 1.00 95.69 83 ALA A O 1
ATOM 668 N N . GLU A 1 84 ? -1.099 9.921 -6.768 1.00 95.88 84 GLU A N 1
ATOM 669 C CA . GLU A 1 84 ? -2.393 9.510 -7.338 1.00 95.88 84 GLU A CA 1
ATOM 670 C C . GLU A 1 84 ? -2.225 8.492 -8.470 1.00 95.88 84 GLU A C 1
ATOM 672 O O . GLU A 1 84 ? -2.861 7.439 -8.464 1.00 95.88 84 GLU A O 1
ATOM 677 N N . ASN A 1 85 ? -1.300 8.744 -9.399 1.00 96.06 85 ASN A N 1
ATOM 678 C CA . ASN A 1 85 ? -1.008 7.813 -10.490 1.00 96.06 85 ASN A CA 1
ATOM 679 C C . ASN A 1 85 ? -0.478 6.462 -9.992 1.00 96.06 85 ASN A C 1
ATOM 681 O O . ASN A 1 85 ? -0.596 5.464 -10.705 1.00 96.06 85 ASN A O 1
ATOM 685 N N . SER A 1 86 ? 0.066 6.398 -8.771 1.00 97.12 86 SER A N 1
ATOM 686 C CA . SER A 1 86 ? 0.563 5.151 -8.185 1.00 97.12 86 SER A CA 1
ATOM 687 C C . SER A 1 86 ? -0.514 4.063 -8.073 1.00 97.12 86 SER A C 1
ATOM 689 O O . SER A 1 86 ? -0.207 2.877 -8.220 1.00 97.12 86 SER A O 1
ATOM 691 N N . TYR A 1 87 ? -1.784 4.451 -7.909 1.00 96.94 87 TYR A N 1
ATOM 692 C CA . TYR A 1 87 ? -2.917 3.522 -7.843 1.00 96.94 87 TYR A CA 1
ATOM 693 C C . TYR A 1 87 ? -3.298 2.939 -9.210 1.00 96.94 87 TYR A C 1
ATOM 695 O O . TYR A 1 87 ? -3.967 1.908 -9.271 1.00 96.94 87 TYR A O 1
ATOM 703 N N . CYS A 1 88 ? -2.847 3.562 -10.300 1.00 96.50 88 CYS A N 1
ATOM 704 C CA . CYS A 1 88 ? -3.241 3.237 -11.670 1.00 96.50 88 CYS A CA 1
ATOM 705 C C . CYS A 1 88 ? -2.215 2.374 -12.425 1.00 96.50 88 CYS A C 1
ATOM 707 O O . CYS A 1 88 ? -2.440 2.037 -13.584 1.00 96.50 88 CYS A O 1
ATOM 709 N N . TYR A 1 89 ? -1.112 1.956 -11.792 1.00 96.19 89 TYR A N 1
ATOM 710 C CA . TYR A 1 89 ? -0.083 1.108 -12.423 1.00 96.19 89 TYR A CA 1
ATOM 711 C C . TYR A 1 89 ? -0.482 -0.374 -12.592 1.00 96.19 89 TYR A C 1
ATOM 713 O O . TYR A 1 89 ? 0.369 -1.229 -12.829 1.00 96.19 89 TYR A O 1
ATOM 721 N N . GLY A 1 90 ? -1.766 -0.713 -12.445 1.00 95.12 90 GLY A N 1
ATOM 722 C CA . GLY A 1 90 ? -2.267 -2.077 -12.649 1.00 95.12 90 GLY A CA 1
ATOM 723 C C . GLY A 1 90 ? -1.900 -3.078 -11.546 1.00 95.12 90 GLY A C 1
ATOM 724 O O . GLY A 1 90 ? -2.133 -4.275 -11.708 1.00 95.12 90 GLY A O 1
ATOM 725 N N . LEU A 1 91 ? -1.357 -2.619 -10.413 1.00 97.38 91 LEU A N 1
ATOM 726 C CA . LEU A 1 91 ? -1.207 -3.462 -9.225 1.00 97.38 91 LEU A CA 1
ATOM 727 C C . LEU A 1 91 ? -2.580 -3.746 -8.616 1.00 97.38 91 LEU A C 1
ATOM 729 O O . LEU A 1 91 ? -3.451 -2.879 -8.616 1.00 97.38 91 LEU A O 1
ATOM 733 N N . LYS A 1 92 ? -2.768 -4.933 -8.032 1.00 97.75 92 LYS A N 1
ATOM 734 C CA . LYS A 1 92 ? -3.991 -5.247 -7.281 1.00 97.75 92 LYS A CA 1
ATOM 735 C C . LYS A 1 92 ? -3.891 -4.659 -5.864 1.00 97.75 92 LYS A C 1
ATOM 737 O O . LYS A 1 92 ? -3.062 -5.144 -5.085 1.00 97.75 92 LY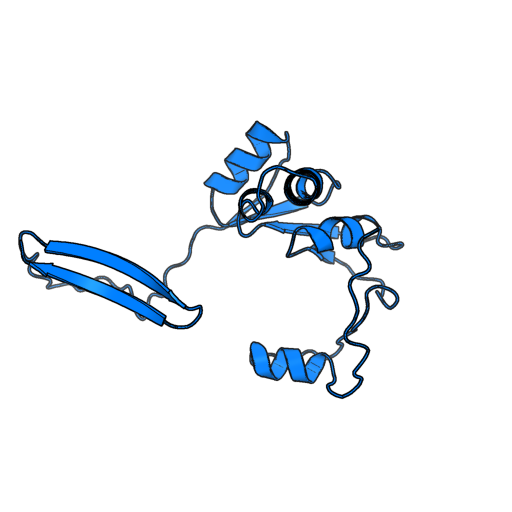S A O 1
ATOM 742 N N . PRO A 1 93 ? -4.710 -3.658 -5.485 1.00 97.62 93 PRO A N 1
ATOM 743 C CA . PRO A 1 93 ? -4.558 -3.034 -4.182 1.00 97.62 93 PRO A CA 1
ATOM 744 C C . PRO A 1 93 ? -5.212 -3.847 -3.062 1.00 97.62 93 PRO A C 1
ATOM 746 O O . PRO A 1 93 ? -6.271 -4.462 -3.235 1.00 97.62 93 PRO A O 1
ATOM 749 N N . ILE A 1 94 ? -4.588 -3.793 -1.891 1.00 97.75 94 ILE A N 1
ATOM 750 C CA . ILE A 1 94 ? -5.092 -4.293 -0.614 1.00 97.75 94 ILE A CA 1
ATOM 751 C C . ILE A 1 94 ? -5.057 -3.108 0.351 1.00 97.75 94 ILE A C 1
ATOM 753 O O . ILE A 1 94 ? -3.980 -2.648 0.725 1.00 97.75 94 ILE A O 1
ATOM 757 N N . THR A 1 95 ? -6.225 -2.585 0.719 1.00 97.31 95 THR A N 1
ATOM 758 C CA . THR A 1 95 ? -6.347 -1.346 1.495 1.00 97.31 95 THR A CA 1
ATOM 759 C C . THR A 1 95 ? -6.597 -1.600 2.975 1.00 97.31 95 THR A C 1
ATOM 761 O O . THR A 1 95 ? -7.249 -2.580 3.352 1.00 97.31 95 THR A O 1
ATOM 764 N N . ILE A 1 96 ? -6.178 -0.662 3.823 1.00 94.38 96 ILE A N 1
ATOM 765 C CA . ILE A 1 96 ? -6.626 -0.632 5.220 1.00 94.38 96 ILE A CA 1
ATOM 766 C C . ILE A 1 96 ? -8.025 -0.029 5.291 1.00 94.38 96 ILE A C 1
ATOM 768 O O . ILE A 1 96 ? -8.256 1.123 4.928 1.00 94.38 96 ILE A O 1
ATOM 772 N N . GLY A 1 97 ? -8.981 -0.811 5.782 1.00 93.88 97 GLY A N 1
ATOM 773 C CA . GLY A 1 97 ? -10.347 -0.353 5.963 1.00 93.88 97 GLY A CA 1
ATOM 774 C C . GLY A 1 97 ? -11.128 -0.158 4.660 1.00 93.88 97 GLY A C 1
ATOM 775 O O . GLY A 1 97 ? -10.613 -0.139 3.539 1.00 93.88 97 GLY A O 1
ATOM 776 N N . ARG A 1 98 ? -12.443 -0.019 4.832 1.00 95.50 98 ARG A N 1
ATOM 777 C CA . ARG A 1 98 ? -13.417 0.073 3.733 1.00 95.50 98 ARG A CA 1
ATOM 778 C C . ARG A 1 98 ? -13.380 1.410 3.003 1.00 95.50 98 ARG A C 1
ATOM 780 O O . ARG A 1 98 ? -13.701 1.458 1.820 1.00 95.50 98 ARG A O 1
ATOM 787 N N . TRP A 1 99 ? -13.009 2.481 3.704 1.00 95.94 99 TRP A N 1
ATOM 788 C CA . TRP A 1 99 ? -13.010 3.828 3.139 1.00 95.94 99 TRP A CA 1
ATOM 789 C C . TRP A 1 99 ? -12.004 3.968 1.995 1.00 95.94 99 TRP A C 1
ATOM 791 O O . TRP A 1 99 ? -12.376 4.448 0.930 1.00 95.94 99 TRP A O 1
ATOM 801 N N . LEU A 1 100 ? -10.772 3.474 2.167 1.00 96.44 100 LEU A N 1
ATOM 802 C CA . LEU A 1 100 ? -9.768 3.507 1.101 1.00 96.44 100 LEU A CA 1
ATOM 803 C C . LEU A 1 100 ? -10.212 2.699 -0.116 1.00 96.44 100 LEU A C 1
ATOM 805 O O . LEU A 1 100 ? -10.115 3.184 -1.237 1.00 96.44 100 LEU A O 1
ATOM 809 N N . ARG A 1 101 ? -10.776 1.505 0.092 1.00 96.75 101 ARG A N 1
ATOM 810 C CA . ARG A 1 101 ? -11.362 0.712 -0.995 1.00 96.75 101 ARG A CA 1
ATOM 811 C C . ARG A 1 101 ? -12.437 1.481 -1.756 1.00 96.75 101 ARG A C 1
ATOM 813 O O . ARG A 1 101 ? -12.409 1.507 -2.981 1.00 96.75 101 ARG A O 1
ATOM 820 N N . TYR A 1 102 ? -13.368 2.105 -1.036 1.00 97.44 102 TYR A N 1
ATOM 821 C CA . TYR A 1 102 ? -14.415 2.926 -1.642 1.00 97.44 102 TYR A CA 1
ATOM 822 C C . TYR A 1 102 ? -13.822 4.094 -2.440 1.00 97.44 102 TYR A C 1
ATOM 824 O O . TYR A 1 102 ? -14.224 4.324 -3.575 1.00 97.44 102 TYR A O 1
ATOM 832 N N . LYS A 1 103 ? -12.829 4.787 -1.876 1.00 97.12 103 LYS A N 1
ATOM 833 C CA . LYS A 1 103 ? -12.150 5.912 -2.523 1.00 97.12 103 LYS A CA 1
ATOM 834 C C . LYS A 1 103 ? -11.440 5.492 -3.810 1.00 97.12 103 LYS A C 1
ATOM 836 O O . LYS A 1 103 ? -11.653 6.117 -4.840 1.00 97.12 103 LYS A O 1
ATOM 841 N N . LEU A 1 104 ? -10.655 4.412 -3.779 1.00 97.19 104 LEU A N 1
ATOM 842 C CA . LEU A 1 104 ? -9.967 3.900 -4.970 1.00 97.19 104 LEU A CA 1
ATOM 843 C C . LEU A 1 104 ? -10.951 3.465 -6.064 1.00 97.19 104 LEU A C 1
ATOM 845 O O . LEU A 1 104 ? -10.730 3.738 -7.243 1.00 97.19 104 LEU A O 1
ATOM 849 N N . GLN A 1 105 ? -12.065 2.846 -5.675 1.00 97.50 105 GLN A N 1
ATOM 850 C CA . GLN A 1 105 ? -13.108 2.455 -6.615 1.00 97.50 105 GLN A CA 1
ATOM 851 C C . GLN A 1 105 ? -13.799 3.667 -7.255 1.00 97.50 105 GLN A C 1
ATOM 853 O O . GLN A 1 105 ? -14.059 3.652 -8.455 1.00 97.50 105 GLN A O 1
ATOM 858 N N . ASN A 1 106 ? -14.129 4.690 -6.465 1.00 97.69 106 ASN A N 1
ATOM 859 C CA . ASN A 1 106 ? -14.891 5.849 -6.928 1.00 97.69 106 ASN A CA 1
ATOM 860 C C . ASN A 1 106 ? -14.039 6.830 -7.742 1.00 97.69 106 ASN A C 1
ATOM 862 O O . ASN A 1 106 ? -14.493 7.331 -8.766 1.00 97.69 106 ASN A O 1
ATOM 866 N N . ASP A 1 107 ? -12.814 7.089 -7.291 1.00 97.06 107 ASP A N 1
ATOM 867 C CA . ASP A 1 107 ? -11.975 8.151 -7.849 1.00 97.06 107 ASP A CA 1
ATOM 868 C C . ASP A 1 107 ? -11.092 7.632 -9.000 1.00 97.06 107 ASP A C 1
ATOM 870 O O . ASP A 1 107 ? -10.748 8.395 -9.898 1.00 97.06 107 ASP A O 1
ATOM 874 N N . PHE A 1 108 ? -10.754 6.333 -9.006 1.00 96.75 108 PHE A N 1
ATOM 875 C CA . PHE A 1 108 ? -9.807 5.740 -9.965 1.00 96.75 108 PHE A CA 1
ATOM 876 C C . PHE A 1 108 ? -10.358 4.521 -10.721 1.00 96.75 108 PHE A C 1
ATOM 878 O O . PHE A 1 108 ? -9.650 3.953 -11.549 1.00 96.75 108 PHE A O 1
ATOM 885 N N . ALA A 1 109 ? -11.596 4.089 -10.446 1.00 97.12 109 ALA A N 1
ATOM 886 C CA . ALA A 1 109 ? -12.170 2.847 -10.981 1.00 97.12 109 ALA A CA 1
ATOM 887 C C . ALA A 1 109 ? -11.316 1.592 -10.692 1.00 97.12 109 ALA A C 1
ATOM 889 O O . ALA A 1 109 ? -11.354 0.613 -11.439 1.00 97.12 109 ALA A O 1
ATOM 890 N N . VAL A 1 110 ? -10.553 1.606 -9.592 1.00 96.75 110 VAL A N 1
ATOM 891 C CA . VAL A 1 110 ? -9.662 0.505 -9.215 1.00 96.75 110 VAL A CA 1
ATOM 892 C C . VAL A 1 110 ? -10.338 -0.406 -8.198 1.00 96.75 110 VAL A C 1
ATOM 894 O O . VAL A 1 110 ? -10.590 -0.022 -7.054 1.00 96.75 110 VAL A O 1
ATOM 897 N N . GLU A 1 111 ? -10.553 -1.660 -8.592 1.00 95.81 111 GLU A N 1
ATOM 898 C CA . GLU A 1 111 ? -11.020 -2.694 -7.675 1.00 95.81 111 GLU A CA 1
ATOM 899 C C . GLU A 1 111 ? -9.921 -3.123 -6.700 1.00 95.81 111 GLU A C 1
ATOM 901 O O . GLU A 1 111 ? -8.847 -3.584 -7.104 1.00 95.81 111 GLU A O 1
ATOM 906 N N . SER A 1 112 ? -10.235 -3.078 -5.407 1.00 96.19 112 SER A N 1
ATOM 907 C CA . SER A 1 112 ? -9.324 -3.478 -4.338 1.00 96.19 112 SER A CA 1
ATOM 908 C C . SER A 1 112 ? -9.967 -4.392 -3.298 1.00 96.19 112 SER A C 1
ATOM 910 O O . SER A 1 112 ? -11.192 -4.432 -3.110 1.00 96.19 112 SER A O 1
ATOM 912 N N . TYR A 1 113 ? -9.107 -5.131 -2.599 1.00 96.88 113 TYR A N 1
ATOM 913 C CA . TYR A 1 113 ? -9.449 -5.829 -1.363 1.00 96.88 113 TYR A CA 1
ATOM 914 C C . TYR A 1 113 ? -9.244 -4.899 -0.168 1.00 96.88 113 TYR A C 1
ATOM 916 O O . TYR A 1 113 ? -8.525 -3.910 -0.263 1.00 96.88 113 TYR A O 1
ATOM 924 N N . HIS A 1 114 ? -9.850 -5.229 0.970 1.00 96.56 114 HIS A N 1
ATOM 925 C CA . HIS A 1 114 ? -9.606 -4.518 2.221 1.00 96.56 114 HIS A CA 1
ATOM 926 C C . HIS A 1 114 ? -9.537 -5.498 3.385 1.00 96.56 114 HIS A C 1
ATOM 928 O O . HIS A 1 114 ? -10.125 -6.579 3.328 1.00 96.56 114 HIS A O 1
ATOM 934 N N . PHE A 1 115 ? -8.863 -5.086 4.450 1.00 93.69 115 PHE A N 1
ATOM 935 C CA . PHE A 1 115 ? -8.959 -5.729 5.753 1.00 93.69 115 PHE A CA 1
ATOM 936 C C . PHE A 1 115 ? -9.586 -4.776 6.766 1.00 93.69 115 PHE A C 1
ATOM 938 O O . PHE A 1 115 ? -9.552 -3.553 6.610 1.00 93.69 115 PHE A O 1
ATOM 945 N N . GLU A 1 116 ? -10.192 -5.354 7.796 1.00 90.25 116 GLU A N 1
ATOM 946 C CA . GLU A 1 116 ? -10.774 -4.594 8.896 1.00 90.25 116 GLU A CA 1
ATOM 947 C C . GLU A 1 116 ? -9.699 -4.126 9.870 1.00 90.25 116 GLU A C 1
ATOM 949 O O . GLU A 1 116 ? -8.698 -4.809 10.093 1.00 90.25 116 GLU A O 1
ATOM 954 N N . PHE A 1 117 ? -9.938 -2.980 10.504 1.00 86.56 117 PHE A N 1
ATOM 955 C CA . PHE A 1 117 ? -9.086 -2.527 11.594 1.00 86.56 117 PHE A CA 1
ATOM 956 C C . PHE A 1 117 ? -9.164 -3.514 12.764 1.00 86.56 117 PHE A C 1
ATOM 958 O O . PHE A 1 117 ? -10.234 -3.763 13.321 1.00 86.56 117 PHE A O 1
ATOM 965 N N . GLY A 1 118 ? -8.015 -4.069 13.145 1.00 84.00 118 GLY A N 1
ATOM 966 C CA . GLY A 1 118 ? -7.885 -4.895 14.340 1.00 84.00 118 GLY A CA 1
ATOM 967 C C . GLY A 1 118 ? -7.739 -4.045 15.601 1.00 84.00 118 GLY A C 1
ATOM 968 O O . GLY A 1 118 ? -7.157 -2.961 15.571 1.00 84.00 118 GLY A O 1
ATOM 969 N N . ALA A 1 119 ? -8.219 -4.557 16.734 1.00 86.69 119 ALA A N 1
ATOM 970 C CA . ALA A 1 119 ? -7.956 -3.985 18.050 1.00 86.69 119 ALA A CA 1
ATOM 971 C C . ALA A 1 119 ? -7.096 -4.949 18.873 1.00 86.69 119 ALA A C 1
ATOM 973 O O . ALA A 1 119 ? -7.309 -6.160 18.861 1.00 86.69 119 ALA A O 1
ATOM 974 N N . ASN A 1 120 ? -6.133 -4.424 19.632 1.00 84.81 120 ASN A N 1
ATOM 975 C CA . ASN A 1 120 ? -5.360 -5.248 20.556 1.00 84.81 120 ASN A CA 1
ATOM 976 C C . ASN A 1 120 ? -6.235 -5.640 21.758 1.00 84.81 120 ASN A C 1
ATOM 978 O O . ASN A 1 120 ? -6.475 -4.815 22.640 1.00 84.81 120 ASN A O 1
ATOM 982 N N . HIS A 1 121 ? -6.679 -6.896 21.817 1.00 86.25 121 HIS A N 1
ATOM 983 C CA . HIS A 1 121 ? -7.575 -7.396 22.868 1.00 86.25 121 HIS A CA 1
ATOM 984 C C . HIS A 1 121 ? -6.933 -7.479 24.266 1.00 86.25 121 HIS A C 1
ATOM 986 O O . HIS A 1 121 ? -7.652 -7.570 25.260 1.00 86.25 121 HIS A O 1
ATOM 992 N N . ASN A 1 122 ? -5.602 -7.400 24.382 1.00 86.38 122 ASN A N 1
ATOM 993 C CA . ASN A 1 122 ? -4.942 -7.303 25.690 1.00 86.38 122 ASN A CA 1
ATOM 994 C C . ASN A 1 122 ? -5.174 -5.928 26.335 1.00 86.38 122 ASN A C 1
ATOM 996 O O . ASN A 1 122 ? -5.223 -5.820 27.561 1.00 86.38 122 ASN A O 1
ATOM 1000 N N . ILE A 1 123 ? -5.347 -4.897 25.501 1.00 85.69 123 ILE A N 1
ATOM 1001 C CA . ILE A 1 123 ? -5.588 -3.507 25.904 1.00 85.69 123 ILE A CA 1
ATOM 1002 C C . ILE A 1 123 ? -7.093 -3.215 25.889 1.00 85.69 123 ILE A C 1
ATOM 1004 O O . ILE A 1 123 ? -7.676 -2.816 26.897 1.00 85.69 123 ILE A O 1
ATOM 1008 N N . TYR A 1 124 ? -7.737 -3.450 24.747 1.00 81.94 124 TYR A N 1
ATOM 1009 C CA . TYR A 1 124 ? -9.147 -3.172 24.505 1.00 81.94 124 TYR A CA 1
ATOM 1010 C C . TYR A 1 124 ? -9.977 -4.427 24.753 1.00 81.94 124 TYR A C 1
ATOM 1012 O O . TYR A 1 124 ? -10.303 -5.179 23.836 1.00 81.94 124 TYR A O 1
ATOM 1020 N N . LYS A 1 125 ? -10.334 -4.642 26.019 1.00 84.81 125 LYS A N 1
ATOM 1021 C CA . LYS A 1 125 ? -11.256 -5.700 26.439 1.00 84.81 125 LYS A CA 1
ATOM 1022 C C . LYS A 1 125 ? -12.459 -5.124 27.162 1.00 84.81 125 LYS A C 1
ATOM 1024 O O . LYS A 1 125 ? -12.368 -4.121 27.870 1.00 84.81 125 LYS A O 1
ATOM 1029 N N . ARG A 1 126 ? -13.601 -5.791 27.012 1.00 80.38 126 ARG A N 1
ATOM 1030 C CA . ARG A 1 126 ? -14.806 -5.448 27.764 1.00 80.38 126 ARG A CA 1
ATOM 1031 C C . ARG A 1 126 ? -14.540 -5.676 29.250 1.00 80.38 126 ARG A C 1
ATOM 1033 O O . ARG A 1 126 ? -14.310 -6.804 29.673 1.00 80.38 126 ARG A O 1
ATOM 1040 N N . VAL A 1 127 ? -14.603 -4.611 30.039 1.00 83.50 127 VAL A N 1
ATOM 1041 C CA . VAL A 1 127 ? -14.566 -4.705 31.500 1.00 83.50 127 VAL A CA 1
ATOM 1042 C C . VAL A 1 127 ? -16.018 -4.792 31.991 1.00 83.50 127 VAL A C 1
ATOM 1044 O O . VAL A 1 127 ? -16.793 -3.873 31.711 1.00 83.50 127 VAL A O 1
ATOM 1047 N N . PRO A 1 128 ? -16.424 -5.876 32.679 1.00 76.56 128 PRO A N 1
ATOM 1048 C CA . PRO A 1 128 ? -17.827 -6.123 33.033 1.00 76.56 128 PRO A CA 1
ATOM 1049 C C . PRO A 1 128 ? -18.451 -5.042 33.926 1.00 76.56 128 PRO A C 1
ATOM 1051 O O . PRO A 1 128 ? -19.648 -4.786 33.839 1.00 76.56 128 PRO A O 1
ATOM 1054 N N . THR A 1 129 ? -17.635 -4.384 34.751 1.00 78.56 129 THR A N 1
ATOM 1055 C CA . THR A 1 129 ? -18.094 -3.553 35.873 1.00 78.56 129 THR A CA 1
ATOM 1056 C C . THR A 1 129 ? -17.582 -2.114 35.761 1.00 78.56 129 THR A C 1
ATOM 1058 O O . THR A 1 129 ? -16.935 -1.596 36.667 1.00 78.56 129 THR A O 1
ATOM 1061 N N . ILE A 1 130 ? -17.829 -1.445 34.631 1.00 76.50 130 ILE A N 1
ATOM 1062 C CA . ILE A 1 130 ? -17.480 -0.023 34.473 1.00 76.50 130 ILE A CA 1
ATOM 1063 C C . ILE A 1 130 ? -18.663 0.864 34.870 1.00 76.50 130 ILE A C 1
ATOM 1065 O O . ILE A 1 130 ? -19.703 0.874 34.210 1.00 76.50 130 ILE A O 1
ATOM 1069 N N . GLN A 1 131 ? -18.469 1.694 35.899 1.00 72.44 131 GLN A N 1
ATOM 1070 C CA . GLN A 1 131 ? -19.314 2.868 36.109 1.00 72.44 131 GLN A CA 1
ATOM 1071 C C . GLN A 1 131 ? -19.005 3.900 35.018 1.00 72.44 131 GLN A C 1
ATOM 1073 O O . GLN A 1 131 ? -17.917 4.479 34.981 1.00 72.44 131 GLN A O 1
ATOM 1078 N N . LYS A 1 132 ? -19.966 4.142 34.119 1.00 68.50 132 LYS A N 1
ATOM 1079 C CA . LYS A 1 132 ? -19.869 5.217 33.124 1.00 68.50 132 LYS A CA 1
ATOM 1080 C C . LYS A 1 132 ? -19.812 6.557 33.856 1.00 68.50 132 LYS A C 1
ATOM 1082 O O . LYS A 1 132 ? -20.823 7.023 34.381 1.00 68.50 132 LYS A O 1
ATOM 1087 N N . LYS A 1 133 ? -18.640 7.192 33.898 1.00 67.12 133 LYS A N 1
ATOM 1088 C CA . LYS A 1 133 ? -18.538 8.550 34.434 1.00 67.12 133 LYS A CA 1
ATOM 1089 C C . LYS A 1 133 ? -19.208 9.524 33.451 1.00 67.12 133 LYS A C 1
ATOM 1091 O O . LYS A 1 133 ? -18.993 9.438 32.243 1.00 67.12 133 LYS A O 1
ATOM 1096 N N . LYS A 1 134 ? -20.042 10.435 33.960 1.00 68.50 134 LYS A N 1
ATOM 1097 C CA . LYS A 1 134 ? -20.737 11.440 33.142 1.00 68.50 134 LYS A CA 1
ATOM 1098 C C . LYS A 1 134 ? -19.771 12.593 32.819 1.00 68.50 134 LYS A C 1
ATOM 1100 O O . LYS A 1 134 ? -19.219 13.171 33.745 1.00 68.50 134 LYS A O 1
ATOM 1105 N N . ARG A 1 135 ? -19.635 12.891 31.517 1.00 72.88 135 ARG A N 1
ATOM 1106 C CA . ARG A 1 135 ? -18.998 14.069 30.883 1.00 72.88 135 ARG A CA 1
ATOM 1107 C C . ARG A 1 135 ? -17.470 14.205 31.042 1.00 72.88 135 ARG A C 1
ATOM 1109 O O . ARG A 1 135 ? -16.961 14.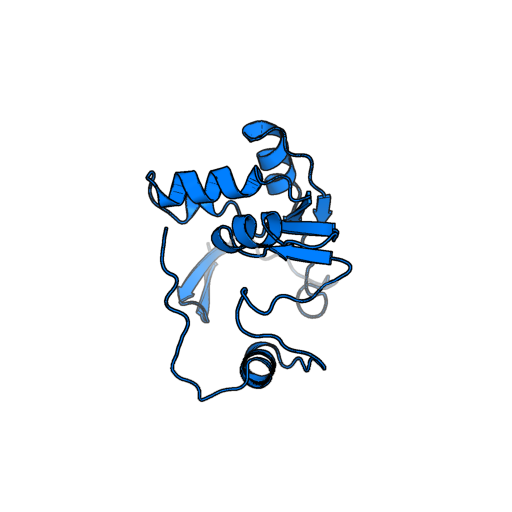682 32.048 1.00 72.88 135 ARG A O 1
ATOM 1116 N N . PHE A 1 136 ? -16.742 13.829 29.991 1.00 73.06 136 PHE A N 1
ATOM 1117 C CA . PHE A 1 136 ? -15.312 14.109 29.816 1.00 73.06 136 PHE A CA 1
ATOM 1118 C C . PHE A 1 136 ? -15.075 14.534 28.371 1.00 73.06 136 PHE A C 1
ATOM 1120 O O . PHE A 1 136 ? -15.727 14.004 27.470 1.00 73.06 136 PHE A O 1
ATOM 1127 N N . ALA A 1 137 ? -14.137 15.450 28.156 1.00 78.19 137 ALA A N 1
ATOM 1128 C CA . ALA A 1 137 ? -13.558 15.701 26.846 1.00 78.19 137 ALA A CA 1
ATOM 1129 C C . ALA A 1 137 ? -12.220 14.958 26.757 1.00 78.19 137 ALA A C 1
ATOM 1131 O O . ALA A 1 137 ? -11.373 15.075 27.646 1.00 78.19 137 ALA A O 1
ATOM 1132 N N . LEU A 1 138 ? -12.055 14.171 25.695 1.00 79.31 138 LEU A N 1
ATOM 1133 C CA . LEU A 1 138 ? -10.828 13.446 25.390 1.00 79.31 138 LEU A CA 1
ATOM 1134 C C . LEU A 1 138 ? -10.179 14.091 24.169 1.00 79.31 138 LEU A C 1
ATOM 1136 O O . LEU A 1 138 ? -10.810 14.171 23.118 1.00 79.31 138 LEU A O 1
ATOM 1140 N N . SER A 1 139 ? -8.927 14.516 24.304 1.00 79.56 139 SER A N 1
ATOM 1141 C CA . SER A 1 139 ? -8.089 14.907 23.171 1.00 79.56 139 SER A CA 1
ATOM 1142 C C . SER A 1 139 ? -6.940 13.918 23.036 1.00 79.56 139 SER A C 1
ATOM 1144 O O . SER A 1 139 ? -6.274 13.595 24.024 1.00 79.56 139 SER A O 1
ATOM 1146 N N . ILE A 1 140 ? -6.724 13.431 21.817 1.00 81.44 140 ILE A N 1
ATOM 1147 C CA . ILE A 1 140 ? -5.579 12.601 21.448 1.00 81.44 140 ILE A CA 1
ATOM 1148 C C . I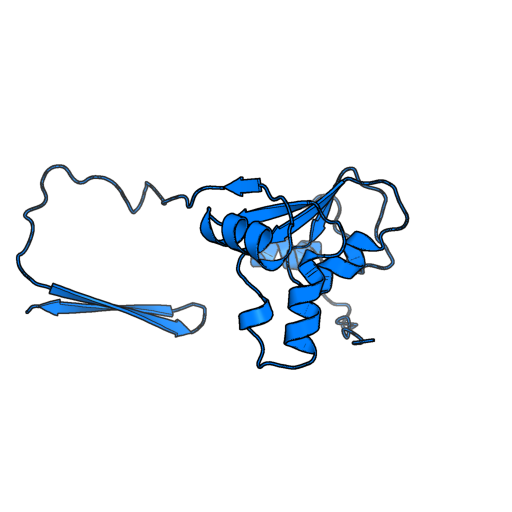LE A 1 140 ? -4.729 13.444 20.507 1.00 81.44 140 ILE A C 1
ATOM 1150 O O . ILE A 1 140 ? -5.216 13.914 19.480 1.00 81.44 140 ILE A O 1
ATOM 1154 N N . SER A 1 141 ? -3.471 13.670 20.867 1.00 77.75 141 SER A N 1
ATOM 1155 C CA . SER A 1 141 ? -2.547 14.472 20.066 1.00 77.75 141 SER A CA 1
ATOM 1156 C C . SER A 1 141 ? -1.238 13.722 19.869 1.00 77.75 141 SER A C 1
ATOM 1158 O O . SER A 1 141 ? -0.600 13.304 20.838 1.00 77.75 141 SER A O 1
ATOM 1160 N N . GLN A 1 142 ? -0.827 13.571 18.611 1.00 76.75 142 GLN A N 1
ATOM 1161 C CA . GLN A 1 142 ? 0.503 13.087 18.257 1.00 76.75 142 GLN A CA 1
ATOM 1162 C C . GLN A 1 142 ? 1.482 14.260 18.358 1.00 76.75 142 GLN A C 1
ATOM 1164 O O . GLN A 1 142 ? 1.322 15.255 17.656 1.00 76.75 142 GLN A O 1
ATOM 1169 N N . ILE A 1 143 ? 2.472 14.169 19.246 1.00 73.19 143 ILE A N 1
ATOM 1170 C CA . ILE A 1 143 ? 3.460 15.245 19.448 1.00 73.19 143 ILE A CA 1
ATOM 1171 C C . ILE A 1 143 ? 4.695 15.014 18.579 1.00 73.19 143 ILE A C 1
ATOM 1173 O O . ILE A 1 143 ? 5.242 15.944 17.997 1.00 73.19 143 ILE A O 1
ATOM 1177 N N . ASN A 1 144 ? 5.133 13.764 18.491 1.00 73.31 144 ASN A N 1
ATOM 1178 C CA . ASN A 1 144 ? 6.179 13.287 17.589 1.00 73.31 144 ASN A CA 1
ATOM 1179 C C . ASN A 1 144 ? 5.911 11.805 17.277 1.00 73.31 144 ASN A C 1
ATOM 1181 O O . ASN A 1 144 ? 4.966 11.255 17.833 1.00 73.31 144 ASN A O 1
ATOM 1185 N N . ARG A 1 145 ? 6.707 11.149 16.420 1.00 66.88 145 ARG A N 1
ATOM 1186 C CA . ARG A 1 145 ? 6.436 9.763 15.974 1.00 66.88 145 ARG A CA 1
ATOM 1187 C C . ARG A 1 145 ? 6.267 8.745 17.112 1.00 66.88 145 ARG A C 1
ATOM 1189 O O . ARG A 1 145 ? 5.497 7.808 16.944 1.00 66.88 145 ARG A O 1
ATOM 1196 N N . ASP A 1 146 ? 6.895 8.972 18.264 1.00 63.59 146 ASP A N 1
ATOM 1197 C CA . ASP A 1 146 ? 6.922 8.009 19.371 1.00 63.59 146 ASP A CA 1
ATOM 1198 C C . ASP A 1 146 ? 6.027 8.412 20.556 1.00 63.59 146 ASP A C 1
ATOM 1200 O O . ASP A 1 146 ? 5.818 7.625 21.480 1.00 63.59 146 ASP A O 1
ATOM 1204 N N . VAL A 1 147 ? 5.483 9.635 20.557 1.00 54.66 147 VAL A N 1
ATOM 1205 C CA . VAL A 1 147 ? 4.738 10.189 21.696 1.00 54.66 147 VAL A CA 1
ATOM 1206 C C . VAL A 1 147 ? 3.338 10.632 21.284 1.00 54.66 147 VAL A C 1
ATOM 1208 O O . VAL A 1 147 ? 3.143 11.672 20.647 1.00 54.66 147 VAL A O 1
ATOM 1211 N N . VAL A 1 148 ? 2.352 9.874 21.763 1.00 67.19 148 VAL A N 1
ATOM 1212 C CA . VAL A 1 148 ? 0.941 10.272 21.819 1.00 67.19 148 VAL A CA 1
ATOM 1213 C C . VAL A 1 148 ? 0.648 10.812 23.213 1.00 67.19 148 VAL A C 1
ATOM 1215 O O . VAL A 1 148 ? 0.911 10.138 24.211 1.00 67.19 148 VAL A O 1
ATOM 1218 N N . ARG A 1 149 ? 0.067 12.011 23.309 1.00 72.31 149 ARG A N 1
ATOM 1219 C CA . ARG A 1 149 ? -0.526 12.497 24.561 1.00 72.31 149 ARG A CA 1
ATOM 1220 C C . ARG A 1 149 ? -2.036 12.386 24.513 1.00 72.31 149 ARG A C 1
ATOM 1222 O O . ARG A 1 149 ? -2.678 12.773 23.541 1.00 72.31 149 ARG A O 1
ATOM 1229 N N . VAL A 1 150 ? -2.580 11.892 25.617 1.00 79.19 150 VAL A N 1
ATOM 1230 C CA . VAL A 1 150 ? -4.013 11.827 25.866 1.00 79.19 150 VAL A CA 1
ATOM 1231 C C . VAL A 1 150 ? -4.328 12.815 26.979 1.00 79.19 150 VAL A C 1
ATOM 1233 O O . VAL A 1 150 ? -3.895 12.630 28.117 1.00 79.19 150 VAL A O 1
ATOM 1236 N N . LEU A 1 151 ? -5.057 13.880 26.651 1.00 75.25 151 LEU A N 1
ATOM 1237 C CA . LEU A 1 151 ? -5.562 14.834 27.632 1.00 75.25 151 LEU A CA 1
ATOM 1238 C C . LEU A 1 151 ? -7.015 14.485 27.952 1.00 75.25 151 LEU A C 1
ATOM 1240 O O . LEU A 1 151 ? -7.860 14.427 27.057 1.00 75.25 151 LEU A O 1
ATOM 1244 N N . VAL A 1 152 ? -7.300 14.270 29.235 1.00 80.25 152 VAL A N 1
ATOM 1245 C CA . VAL A 1 152 ? -8.648 13.996 29.738 1.00 80.25 152 VAL A CA 1
ATOM 1246 C C . VAL A 1 152 ? -9.098 15.190 30.569 1.00 80.25 152 VAL A C 1
ATOM 1248 O O . VAL A 1 152 ? -8.603 15.399 31.676 1.00 80.25 152 VAL A O 1
ATOM 1251 N N . LEU A 1 153 ? -10.045 15.965 30.048 1.00 70.81 153 LEU A N 1
ATOM 1252 C CA . LEU A 1 153 ? -10.687 17.052 30.781 1.00 70.81 153 LEU A CA 1
ATOM 1253 C C . LEU A 1 153 ? -12.013 16.556 31.349 1.00 70.81 153 LEU A C 1
ATOM 1255 O O . LEU A 1 153 ? -12.811 15.928 30.650 1.00 70.81 153 LEU A O 1
ATOM 1259 N N . ARG A 1 154 ? -12.252 16.833 32.628 1.00 72.38 154 ARG A N 1
ATOM 1260 C CA . ARG A 1 154 ? -13.541 16.579 33.272 1.00 72.38 154 ARG A CA 1
ATOM 1261 C C . ARG A 1 154 ? -14.413 17.815 33.074 1.00 72.38 154 ARG A C 1
ATOM 1263 O O . ARG A 1 154 ? -13.965 18.909 33.402 1.00 72.38 154 ARG A O 1
ATOM 1270 N N . LEU A 1 155 ? -15.593 17.619 32.489 1.00 61.41 155 LEU A N 1
ATOM 1271 C CA . LEU A 1 155 ? -16.560 18.682 32.200 1.00 61.41 155 LEU A CA 1
ATOM 1272 C C . LEU A 1 155 ? -17.596 18.803 33.320 1.00 61.41 155 LEU A C 1
ATOM 1274 O O . LEU A 1 155 ? -17.926 17.758 33.931 1.00 61.41 155 LEU A O 1
#

Nearest PDB structures (foldseek):
  2x0f-assembly1_B  TM=7.389E-01  e=5.403E-03  Geobacillus stearothermophilus
  2x0f-assembly1_A  TM=7.389E-01  e=7.482E-03  Geobacillus stearothermophilus
  2x0d-assembly1_B  TM=7.411E-01  e=1.106E-02  Geobacillus stearothermophilus
  2x0e-assembly1_A  TM=7.407E-01  e=1.435E-02  Geobacillus stearothermophilus
  1qkk-assembly1_A-2  TM=3.499E-01  e=6.967E+00  Sinorhizobium meliloti

pLDDT: mean 84.39, std 15.74, range [29.36, 98.12]

Organism: Escherichia coli (NCBI:txid562)

Solvent-accessible surface area (backbone atoms only — not comparable to full-atom values): 9774 Å² total; per-residue (Å²): 130,86,78,76,78,67,80,80,74,87,80,73,57,60,50,55,54,43,27,71,76,70,72,46,84,66,95,78,66,83,72,64,77,92,67,66,68,85,46,77,61,44,73,19,71,50,48,82,41,28,62,56,53,57,63,50,95,55,79,52,47,45,32,28,45,41,76,64,74,66,26,77,79,39,69,92,50,70,68,16,55,51,30,56,50,31,69,68,57,75,43,47,35,40,19,54,27,67,64,50,29,50,47,38,36,73,78,69,70,37,79,52,43,62,46,78,85,81,76,62,59,91,78,66,59,92,67,93,83,69,83,82,78,81,57,66,50,79,46,80,45,78,79,50,101,89,41,74,47,76,48,78,46,82,102

Radius of gyration: 20.5 Å; Cα contacts (8 Å, |Δi|>4): 190; ch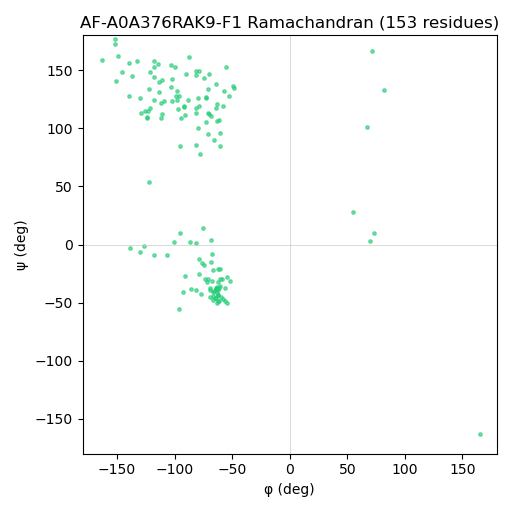ains: 1; bounding box: 49×36×52 Å